Protein AF-A0A920LMT8-F1 (afdb_monomer_lite)

Secondary structure (DSSP, 8-state):
-------PPPPPP----PPPPPEEEEEEE-----S--B-EEEEEEE---TT--EEEEEEEEESSSS--SS--EEEEEEEEEE-----

Sequence (87 aa):
MLENYTVTDQSTTTGNIVPKVLTATASASNKTYNATNSASVTLTLSGLIGSETLGSTNTSTFNNKNVGTGKTVTVNSITLADGNKVA

Foldseek 3Di:
DDPPDDDDDDDDDDDDDDDFDKDKDKDWDDDDQDQAFWTDIDIDIDRDDDPWDKDKDWTKGWPHRDDDPPTDMDTPDMDIDGDDDPD

Radius of gyration: 25.14 Å; chains: 1; bounding box: 47×23×85 Å

pLDDT: mean 89.89, std 12.64, range [46.06, 98.62]

Structure (mmCIF, N/CA/C/O backbone):
data_AF-A0A920LMT8-F1
#
_entry.id   AF-A0A920LMT8-F1
#
loop_
_atom_site.group_PDB
_atom_site.id
_atom_site.type_symbol
_atom_site.label_atom_id
_atom_site.label_alt_id
_atom_site.label_comp_id
_atom_site.label_asym_id
_atom_site.label_entity_id
_atom_site.label_seq_id
_atom_site.pdbx_PDB_ins_code
_atom_site.Cartn_x
_atom_site.Cartn_y
_atom_site.Cartn_z
_atom_site.occupancy
_atom_site.B_iso_or_equiv
_atom_site.auth_seq_id
_atom_site.auth_comp_id
_atom_site.auth_asym_id
_atom_site.auth_atom_id
_atom_site.pdbx_PDB_model_num
ATOM 1 N N . MET A 1 1 ? -30.541 0.693 63.431 1.00 52.34 1 MET A N 1
ATOM 2 C CA . MET A 1 1 ? -30.302 2.022 62.827 1.00 52.34 1 MET A CA 1
ATOM 3 C C . MET A 1 1 ? -28.792 2.220 62.859 1.00 52.34 1 MET A C 1
ATOM 5 O O . MET A 1 1 ? -28.265 2.407 63.940 1.00 52.34 1 MET A O 1
ATOM 9 N N . LEU A 1 2 ? -28.017 2.016 61.802 1.00 48.19 2 LEU A N 1
ATOM 10 C CA . LEU A 1 2 ? -28.231 2.437 60.424 1.00 48.19 2 LEU A CA 1
ATOM 11 C C . LEU A 1 2 ? -27.360 1.540 59.519 1.00 48.19 2 LEU A C 1
ATOM 13 O O . LEU A 1 2 ? -26.133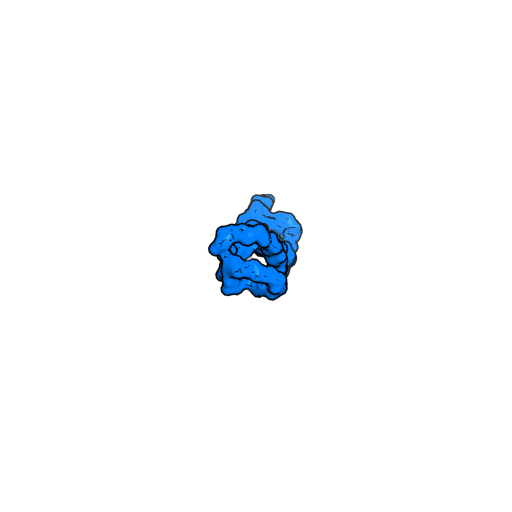 1.619 59.564 1.00 48.19 2 LEU A O 1
ATOM 17 N N . GLU A 1 3 ? -27.997 0.701 58.704 1.00 62.34 3 GLU A N 1
ATOM 18 C CA . GLU A 1 3 ? -27.395 0.189 57.471 1.00 62.34 3 GLU A CA 1
ATOM 19 C C . GLU A 1 3 ? -27.274 1.405 56.543 1.00 62.34 3 GLU A C 1
ATOM 21 O O . GLU A 1 3 ? -28.237 1.791 55.886 1.00 62.34 3 GLU A O 1
ATOM 26 N N . ASN A 1 4 ? -26.146 2.116 56.588 1.00 69.31 4 ASN A N 1
ATOM 27 C CA . ASN A 1 4 ? -26.019 3.370 55.839 1.00 69.31 4 ASN A CA 1
ATOM 28 C C . ASN A 1 4 ? -25.663 3.169 54.372 1.00 69.31 4 ASN A C 1
ATOM 30 O O . ASN A 1 4 ? -25.883 4.083 53.585 1.00 69.31 4 ASN A O 1
ATOM 34 N N . TYR A 1 5 ? -25.134 2.001 54.003 1.00 64.31 5 TYR A N 1
ATOM 35 C CA . TYR A 1 5 ? -24.765 1.697 52.627 1.00 64.31 5 TYR A CA 1
ATOM 36 C C . TYR A 1 5 ? -24.856 0.196 52.380 1.00 64.31 5 TYR A C 1
ATOM 38 O O . TYR A 1 5 ? -24.043 -0.580 52.878 1.00 64.31 5 TYR A O 1
ATOM 46 N N . THR A 1 6 ? -25.836 -0.210 51.583 1.00 71.75 6 THR A N 1
ATOM 47 C CA . THR A 1 6 ? -25.845 -1.511 50.922 1.00 71.75 6 THR A CA 1
ATOM 48 C C . THR A 1 6 ? -25.291 -1.313 49.515 1.00 71.75 6 THR A C 1
ATOM 50 O O . THR A 1 6 ? -25.866 -0.594 48.701 1.00 71.75 6 THR A O 1
ATOM 53 N N . VAL A 1 7 ? -24.134 -1.912 49.228 1.00 72.88 7 VAL A N 1
ATOM 54 C CA . VAL A 1 7 ? -23.639 -2.014 47.851 1.00 72.88 7 VAL A CA 1
ATOM 55 C C . VAL A 1 7 ? -24.412 -3.155 47.205 1.00 72.88 7 VAL A C 1
ATOM 57 O O . VAL A 1 7 ? -24.200 -4.319 47.535 1.00 72.88 7 VAL A O 1
ATOM 60 N N . THR A 1 8 ? -25.370 -2.816 46.349 1.00 78.12 8 THR A N 1
ATOM 61 C CA . THR A 1 8 ? -26.097 -3.798 45.543 1.00 78.12 8 THR A CA 1
ATOM 62 C C . THR A 1 8 ? -25.216 -4.283 44.399 1.00 78.12 8 THR A C 1
ATOM 64 O O . THR A 1 8 ? -24.476 -3.487 43.818 1.00 78.12 8 THR A O 1
ATOM 67 N N . ASP A 1 9 ? -25.316 -5.568 44.054 1.00 75.38 9 ASP A N 1
ATOM 68 C CA . ASP A 1 9 ? -24.661 -6.105 42.861 1.00 75.38 9 ASP A CA 1
ATOM 69 C C . ASP A 1 9 ? -25.099 -5.315 41.624 1.00 75.38 9 ASP A C 1
ATOM 71 O O . ASP A 1 9 ? -26.290 -5.143 41.350 1.00 75.38 9 ASP A O 1
ATOM 75 N N . GLN A 1 10 ? -24.118 -4.812 40.880 1.00 78.56 10 GLN A N 1
ATOM 76 C CA . GLN A 1 10 ? -24.361 -4.064 39.655 1.00 78.56 10 GLN A CA 1
ATOM 77 C C . GLN A 1 10 ? -24.548 -5.050 38.505 1.00 78.56 10 GLN A C 1
ATOM 79 O O . GLN A 1 10 ? -23.727 -5.943 38.301 1.00 78.56 10 GLN A O 1
ATOM 84 N N . SER A 1 11 ? -25.614 -4.868 37.722 1.00 77.94 11 SER A N 1
ATOM 85 C CA . SER A 1 11 ? -25.843 -5.676 36.523 1.00 77.94 11 SER A CA 1
ATOM 86 C C . SER A 1 11 ? -24.647 -5.574 35.575 1.00 77.94 11 SER A C 1
ATOM 88 O O . SER A 1 11 ? -24.265 -4.480 35.148 1.00 77.94 11 SER A O 1
ATOM 90 N N . THR A 1 12 ? -24.053 -6.714 35.228 1.00 77.88 12 THR A N 1
ATOM 91 C CA . THR A 1 12 ? -23.054 -6.778 34.163 1.00 77.88 12 THR A CA 1
ATOM 92 C C . THR A 1 12 ? -23.748 -6.550 32.826 1.00 77.88 12 THR A C 1
ATOM 94 O O . THR A 1 12 ? -24.659 -7.294 32.464 1.00 77.88 12 THR A O 1
ATOM 97 N N . THR A 1 13 ? -23.303 -5.550 32.069 1.00 80.88 13 THR A N 1
ATOM 98 C CA . THR A 1 13 ? -23.749 -5.331 30.690 1.00 80.88 13 THR A CA 1
ATOM 99 C C . THR A 1 13 ? -22.693 -5.824 29.708 1.00 80.88 13 THR A C 1
ATOM 101 O O . THR A 1 13 ? -21.493 -5.715 29.960 1.00 80.88 13 THR A O 1
ATOM 104 N N . THR A 1 14 ? -23.129 -6.367 28.576 1.00 82.44 14 THR A N 1
ATOM 105 C CA . THR A 1 14 ? -22.246 -6.753 27.474 1.00 82.44 14 THR A CA 1
ATOM 106 C C . THR A 1 14 ? -22.237 -5.646 26.427 1.00 82.44 14 THR A C 1
ATOM 108 O O . THR A 1 14 ? -23.257 -5.380 25.792 1.00 82.44 14 THR A O 1
ATOM 111 N N . GLY A 1 15 ? -21.086 -5.007 26.227 1.00 83.75 15 GLY A N 1
ATOM 112 C CA . GLY A 1 15 ? -20.858 -4.109 25.097 1.00 83.75 15 GLY A CA 1
ATOM 113 C C . GLY A 1 15 ? -20.400 -4.900 23.875 1.00 83.75 15 GLY A C 1
ATOM 114 O O . GLY A 1 15 ? -19.477 -5.704 23.976 1.00 83.75 15 GLY A O 1
ATOM 115 N N . ASN A 1 16 ? -21.025 -4.669 22.721 1.00 88.19 16 ASN A N 1
ATOM 116 C CA . ASN A 1 16 ? -20.624 -5.306 21.470 1.00 88.19 16 ASN A CA 1
ATOM 117 C C . ASN A 1 16 ? -19.844 -4.305 20.608 1.00 88.19 16 ASN A C 1
ATOM 119 O O . ASN A 1 16 ? -20.400 -3.293 20.185 1.00 88.19 16 ASN A O 1
ATOM 123 N N . ILE A 1 17 ? -18.566 -4.581 20.338 1.00 88.25 17 ILE A N 1
ATOM 124 C CA . ILE A 1 17 ? -17.746 -3.768 19.430 1.00 88.25 17 ILE A CA 1
ATOM 125 C C . ILE A 1 17 ? -17.764 -4.444 18.065 1.00 88.25 17 ILE A C 1
ATOM 127 O O . ILE A 1 17 ? -17.225 -5.536 17.896 1.00 88.25 17 ILE A O 1
ATOM 131 N N . VAL A 1 18 ? -18.403 -3.799 17.091 1.00 89.00 18 VAL A N 1
ATOM 132 C CA . VAL A 1 18 ? -18.441 -4.297 15.715 1.00 89.00 18 VAL A CA 1
ATOM 133 C C . VAL A 1 18 ? -17.224 -3.754 14.962 1.00 89.00 18 VAL A C 1
ATOM 135 O O . VAL A 1 18 ? -17.079 -2.532 14.873 1.00 89.00 18 VAL A O 1
ATOM 138 N N . PRO A 1 19 ? -16.357 -4.617 14.400 1.00 91.88 19 PRO A N 1
ATOM 139 C CA . PRO A 1 19 ? -15.238 -4.168 13.585 1.00 91.88 19 PRO A CA 1
ATOM 140 C C . PRO A 1 19 ? -15.717 -3.368 12.375 1.00 91.88 19 PRO A C 1
ATOM 142 O O . PRO A 1 19 ? -16.656 -3.761 11.677 1.00 91.88 19 PRO A O 1
ATOM 145 N N . LYS A 1 20 ? -15.039 -2.258 12.091 1.00 93.25 20 LYS A N 1
ATOM 146 C CA . LYS A 1 20 ? -15.270 -1.499 10.868 1.00 93.25 20 LYS A CA 1
ATOM 147 C C . LYS A 1 20 ? -14.456 -2.101 9.724 1.00 93.25 20 LYS A C 1
ATOM 149 O O . LYS A 1 20 ? -13.262 -2.341 9.864 1.00 93.25 20 LYS A O 1
ATOM 154 N N . VAL A 1 21 ? -15.106 -2.332 8.582 1.00 95.81 21 VAL A N 1
ATOM 155 C CA . VAL A 1 21 ? -14.426 -2.804 7.369 1.00 95.81 21 VAL A CA 1
ATOM 156 C C . VAL A 1 21 ? -13.557 -1.686 6.800 1.00 95.81 21 VAL A C 1
ATOM 158 O O . VAL A 1 21 ? -14.067 -0.613 6.475 1.00 95.81 21 VAL A O 1
ATOM 161 N N . LEU A 1 22 ? -12.265 -1.974 6.646 1.00 95.81 22 LEU A N 1
ATOM 162 C CA . LEU A 1 22 ? -11.304 -1.148 5.925 1.00 95.81 22 LEU A CA 1
ATOM 163 C C . LEU A 1 22 ? -11.058 -1.759 4.540 1.00 95.81 22 LEU A C 1
ATOM 165 O O . LEU A 1 22 ? -10.664 -2.920 4.431 1.00 95.81 22 LEU A O 1
ATOM 169 N N . THR A 1 23 ? -11.258 -0.971 3.488 1.00 96.94 23 THR A N 1
ATOM 170 C CA . THR A 1 23 ? -11.039 -1.388 2.099 1.00 96.94 23 THR A CA 1
ATOM 171 C C . THR A 1 23 ? -9.777 -0.736 1.556 1.00 96.94 23 THR A C 1
ATOM 173 O O . THR A 1 23 ? -9.648 0.489 1.599 1.00 96.94 23 THR A O 1
ATOM 176 N N . ALA A 1 24 ? -8.881 -1.550 0.994 1.00 96.69 24 ALA A N 1
ATOM 177 C CA . ALA A 1 24 ? -7.682 -1.100 0.299 1.00 96.69 24 ALA A CA 1
ATOM 178 C C . ALA A 1 24 ? -7.817 -1.311 -1.214 1.00 96.69 24 ALA A C 1
ATOM 180 O O . ALA A 1 24 ? -8.144 -2.409 -1.666 1.00 96.69 24 ALA A O 1
ATOM 181 N N . THR A 1 25 ? -7.523 -0.278 -1.998 1.00 97.31 25 THR A N 1
ATOM 182 C CA . THR A 1 25 ? -7.411 -0.364 -3.458 1.00 97.31 25 THR A CA 1
ATOM 183 C C . THR A 1 25 ? -5.996 -0.008 -3.893 1.00 97.31 25 THR A C 1
ATOM 185 O O . THR A 1 25 ? -5.359 0.876 -3.322 1.00 97.31 25 THR A O 1
ATOM 188 N N . ALA A 1 26 ? -5.484 -0.727 -4.891 1.00 97.38 26 ALA A N 1
ATOM 189 C CA . ALA A 1 26 ? -4.130 -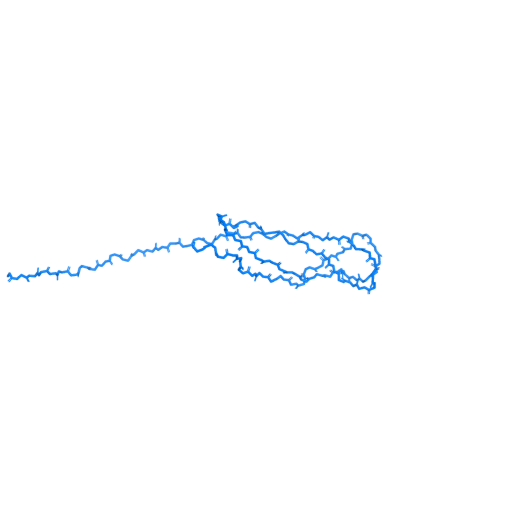0.566 -5.403 1.00 97.38 26 ALA A CA 1
ATOM 190 C C . ALA A 1 26 ? -4.173 -0.171 -6.881 1.00 97.38 26 ALA A C 1
ATOM 192 O O . ALA A 1 26 ? -4.852 -0.820 -7.677 1.00 97.38 26 ALA A O 1
ATOM 193 N N . SER A 1 27 ? -3.419 0.862 -7.248 1.00 97.88 27 SER A N 1
ATOM 194 C CA . SER A 1 27 ? -3.247 1.289 -8.638 1.00 97.88 27 SER A CA 1
ATOM 195 C C . SER A 1 27 ? -1.767 1.361 -8.980 1.00 97.88 27 SER A C 1
ATOM 197 O O . SER A 1 27 ? -1.011 2.078 -8.326 1.00 97.88 27 SER A O 1
ATOM 199 N N . ALA A 1 28 ? -1.350 0.616 -10.001 1.00 97.94 28 ALA A N 1
ATOM 200 C CA . ALA A 1 28 ? 0.028 0.603 -10.471 1.00 97.94 28 ALA A CA 1
ATOM 201 C C . ALA A 1 28 ? 0.261 1.654 -11.561 1.00 97.94 28 ALA A C 1
ATOM 203 O O . ALA A 1 28 ? -0.580 1.854 -12.437 1.00 97.94 28 ALA A O 1
ATOM 204 N N . SER A 1 29 ? 1.438 2.274 -11.534 1.00 97.38 29 SER A N 1
ATOM 205 C CA . SER A 1 29 ? 1.855 3.270 -12.522 1.00 97.38 29 SER A CA 1
ATOM 206 C C . SER A 1 29 ? 2.871 2.701 -13.509 1.00 97.38 29 SER A C 1
ATOM 208 O O . SER A 1 29 ? 3.727 1.886 -13.156 1.00 97.38 29 SER A O 1
ATOM 210 N N . ASN A 1 30 ? 2.823 3.191 -14.749 1.00 97.19 30 ASN A N 1
ATOM 211 C CA . ASN A 1 30 ? 3.889 2.965 -15.722 1.00 97.19 30 ASN A CA 1
ATOM 212 C C . ASN A 1 30 ? 5.192 3.643 -15.265 1.00 97.19 30 ASN A C 1
ATOM 214 O O . ASN A 1 30 ? 5.177 4.611 -14.504 1.00 97.19 30 ASN A O 1
ATOM 218 N N . LYS A 1 31 ? 6.328 3.157 -15.771 1.00 95.69 31 LYS A N 1
ATOM 219 C CA . LYS A 1 31 ? 7.648 3.753 -15.531 1.00 95.69 31 LYS A CA 1
ATOM 220 C C . LYS A 1 31 ? 8.484 3.783 -16.801 1.00 95.69 31 LYS A C 1
ATOM 222 O O . LYS A 1 31 ? 8.335 2.927 -17.673 1.00 95.69 31 LYS A O 1
ATOM 227 N N . THR A 1 32 ? 9.441 4.702 -16.844 1.00 97.25 32 THR A N 1
ATOM 228 C CA . THR A 1 32 ? 10.558 4.624 -17.787 1.00 97.25 32 THR A CA 1
ATOM 229 C C . THR A 1 32 ? 11.473 3.463 -17.400 1.00 97.25 32 THR A C 1
ATOM 231 O O . THR A 1 32 ? 11.713 3.198 -16.216 1.00 97.25 32 THR A O 1
ATOM 234 N N . TYR A 1 33 ? 11.978 2.746 -18.401 1.00 96.75 33 TYR A N 1
ATOM 235 C CA . TYR A 1 33 ? 12.886 1.629 -18.181 1.00 96.75 33 TYR A CA 1
ATOM 236 C C . TYR A 1 33 ? 14.193 2.095 -17.529 1.00 96.75 33 TYR A C 1
ATOM 238 O O . TYR A 1 33 ? 14.840 3.023 -18.004 1.00 96.75 33 TYR A O 1
ATOM 246 N N . ASN A 1 34 ? 14.586 1.422 -16.449 1.00 96.56 34 ASN A N 1
ATOM 247 C CA . ASN A 1 34 ? 15.812 1.708 -15.701 1.00 96.56 34 ASN A CA 1
ATOM 248 C C . ASN A 1 34 ? 16.540 0.424 -15.258 1.00 96.56 34 ASN A C 1
ATOM 250 O O . ASN A 1 34 ? 17.203 0.408 -14.228 1.00 96.56 34 ASN A O 1
ATOM 254 N N . ALA A 1 35 ? 16.351 -0.678 -15.993 1.00 97.06 35 ALA A N 1
ATOM 255 C CA . ALA A 1 35 ? 16.913 -2.004 -15.703 1.00 97.06 35 ALA A CA 1
ATOM 256 C C . ALA A 1 35 ? 16.502 -2.659 -14.363 1.00 97.06 35 ALA A C 1
ATOM 258 O O . ALA A 1 35 ? 16.974 -3.756 -14.061 1.00 97.06 35 ALA A O 1
ATOM 259 N N . THR A 1 36 ? 15.574 -2.066 -13.602 1.00 97.38 36 THR A N 1
ATOM 260 C CA . THR A 1 36 ? 15.000 -2.660 -12.380 1.00 97.38 36 THR A CA 1
ATOM 261 C C . THR A 1 36 ? 13.537 -3.051 -12.580 1.00 97.38 36 THR A C 1
ATOM 263 O O . THR A 1 36 ? 12.800 -2.400 -13.328 1.00 97.38 36 THR A O 1
ATOM 266 N N . ASN A 1 37 ? 13.080 -4.072 -11.855 1.00 98.00 37 ASN A N 1
ATOM 267 C CA . ASN A 1 37 ? 11.674 -4.478 -11.823 1.00 98.00 37 ASN A CA 1
ATOM 268 C C . ASN A 1 37 ? 10.856 -3.772 -10.725 1.00 98.00 37 ASN A C 1
ATOM 270 O O . ASN A 1 37 ? 9.704 -4.133 -10.530 1.00 98.00 37 ASN A O 1
ATOM 274 N N . SER A 1 38 ? 11.399 -2.775 -10.018 1.00 97.94 38 SER A N 1
ATOM 275 C CA . SER A 1 38 ? 10.625 -2.007 -9.031 1.00 97.94 38 SER A CA 1
ATOM 276 C C . SER A 1 38 ? 9.441 -1.296 -9.697 1.00 97.94 38 SER A C 1
ATOM 278 O O . SER A 1 38 ? 9.609 -0.679 -10.760 1.00 97.94 38 SER A O 1
ATOM 280 N N . ALA A 1 39 ? 8.270 -1.400 -9.067 1.00 98.25 39 ALA A N 1
ATOM 281 C CA . ALA A 1 39 ? 7.027 -0.763 -9.476 1.00 98.25 39 ALA A CA 1
ATOM 282 C C . ALA A 1 39 ? 6.584 0.286 -8.452 1.00 98.25 39 ALA A C 1
ATOM 284 O O . ALA A 1 39 ? 6.868 0.174 -7.261 1.00 98.25 39 ALA A O 1
ATOM 285 N N . SER A 1 40 ? 5.855 1.289 -8.934 1.00 98.00 40 SER A N 1
ATOM 286 C CA . SER A 1 40 ? 5.175 2.261 -8.084 1.00 98.00 40 SER A CA 1
ATOM 287 C C . SER A 1 40 ? 3.692 1.913 -8.044 1.00 98.00 40 SER A C 1
ATOM 289 O O . SER A 1 40 ? 3.051 1.811 -9.093 1.00 98.00 40 SER A O 1
ATOM 291 N N . VAL A 1 41 ? 3.174 1.695 -6.836 1.00 98.38 41 VAL A N 1
ATOM 292 C CA . VAL A 1 41 ? 1.759 1.436 -6.575 1.00 98.38 41 VAL A CA 1
ATOM 293 C C . VAL A 1 41 ? 1.255 2.457 -5.571 1.00 98.38 41 VAL A C 1
ATOM 295 O O . VAL A 1 41 ? 1.840 2.635 -4.501 1.00 98.38 41 VAL A O 1
ATOM 298 N N . THR A 1 42 ? 0.142 3.095 -5.904 1.00 97.62 42 THR A N 1
ATOM 299 C CA . THR A 1 42 ? -0.621 3.921 -4.973 1.00 97.62 42 THR A CA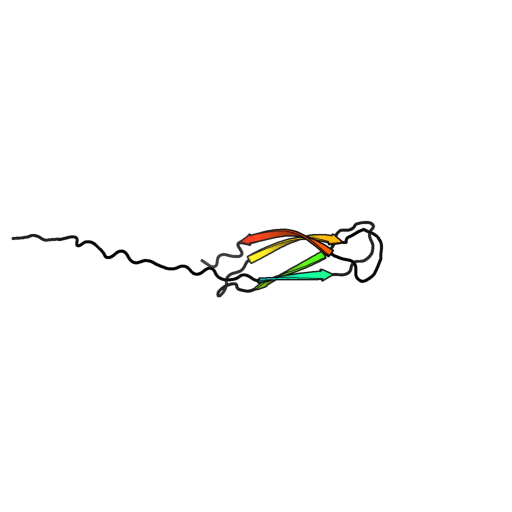 1
ATOM 300 C C . THR A 1 42 ? -1.652 3.043 -4.280 1.00 97.62 42 THR A C 1
ATOM 302 O O . THR A 1 42 ? -2.473 2.410 -4.944 1.00 97.62 42 THR A O 1
ATOM 305 N N . LEU A 1 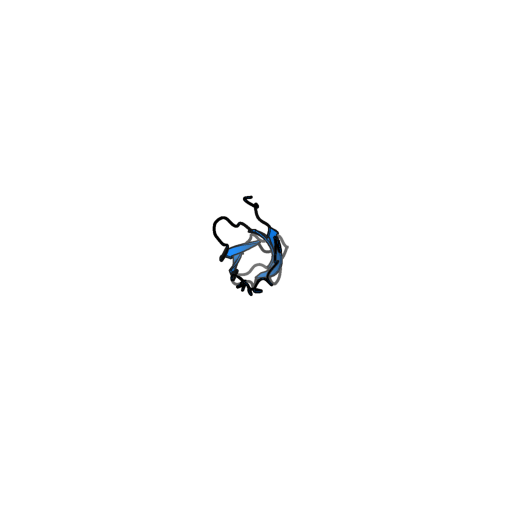43 ? -1.610 3.019 -2.948 1.00 97.38 43 LEU A N 1
ATOM 306 C CA . LEU A 1 43 ? -2.666 2.444 -2.123 1.00 97.38 43 LEU A CA 1
ATOM 307 C C . LEU A 1 43 ? -3.637 3.541 -1.701 1.00 97.38 43 LEU A C 1
ATOM 309 O O . LEU A 1 43 ? -3.217 4.612 -1.272 1.00 97.38 43 LEU A O 1
ATOM 313 N N . THR A 1 44 ? -4.930 3.265 -1.808 1.00 96.00 44 THR A N 1
ATOM 314 C CA . THR A 1 44 ? -5.991 4.110 -1.255 1.00 96.00 44 THR A CA 1
ATOM 315 C C . THR A 1 44 ? -6.776 3.299 -0.241 1.00 96.00 44 THR A C 1
ATOM 317 O O . THR A 1 44 ? -7.188 2.174 -0.520 1.00 96.00 44 THR A O 1
ATOM 320 N N . LEU A 1 45 ? -6.957 3.865 0.950 1.00 96.19 45 LEU A N 1
ATOM 321 C CA . LEU A 1 45 ? -7.670 3.236 2.054 1.00 96.19 45 LEU A CA 1
ATOM 322 C C . LEU A 1 45 ? -8.983 3.976 2.295 1.00 96.19 45 LEU A C 1
ATOM 324 O O . LEU A 1 45 ? -9.031 5.203 2.252 1.00 96.19 45 LEU A O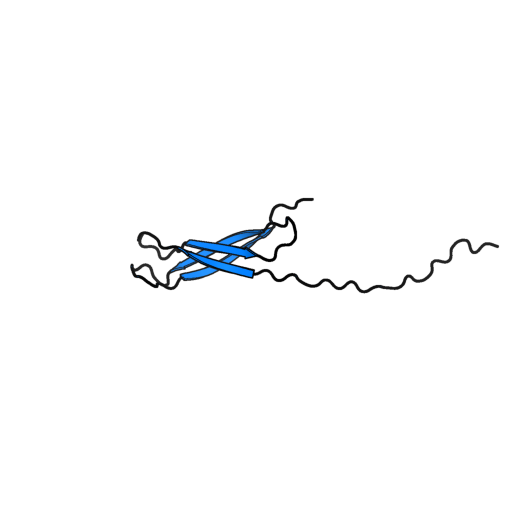 1
ATOM 328 N N . SER A 1 46 ? -10.051 3.226 2.542 1.00 95.56 46 SER A N 1
ATOM 329 C CA . SER A 1 46 ? -11.386 3.767 2.807 1.00 95.56 46 SER A CA 1
ATOM 330 C C . SER A 1 46 ? -12.097 2.939 3.872 1.00 95.56 46 SER A C 1
ATOM 332 O O . SER A 1 46 ? -11.789 1.763 4.049 1.00 95.56 46 SER A O 1
ATOM 334 N N . GLY A 1 47 ? -13.044 3.549 4.586 1.00 94.69 47 GLY A N 1
ATOM 335 C CA . GLY A 1 47 ? -13.735 2.915 5.717 1.00 94.69 47 GLY A CA 1
ATOM 336 C C . GLY A 1 47 ? -13.311 3.429 7.095 1.00 94.69 47 GLY A C 1
ATOM 337 O O . GLY A 1 47 ? -13.836 2.935 8.087 1.00 94.69 47 GLY A O 1
ATOM 338 N N . LEU A 1 48 ? -12.425 4.431 7.152 1.00 93.50 48 LEU A N 1
ATOM 339 C CA . LEU A 1 48 ? -12.079 5.173 8.371 1.00 93.50 48 LEU A CA 1
ATOM 340 C C . LEU A 1 48 ? -13.292 5.940 8.925 1.00 93.50 48 LEU A C 1
ATOM 342 O O . LEU A 1 48 ? -14.215 6.283 8.174 1.00 93.50 48 LEU A O 1
ATOM 346 N N . ILE A 1 49 ? -13.298 6.202 10.232 1.00 91.31 49 ILE A N 1
ATOM 347 C CA . ILE A 1 49 ? -14.397 6.877 10.928 1.00 91.31 49 ILE A CA 1
ATOM 348 C C . ILE A 1 49 ? -14.025 8.323 11.263 1.00 91.31 49 ILE A C 1
ATOM 350 O O . ILE A 1 49 ? -12.985 8.604 11.849 1.00 91.31 49 ILE A O 1
ATOM 354 N N . GLY A 1 50 ? -14.914 9.262 10.930 1.00 91.12 50 GLY A N 1
ATOM 355 C CA . GLY A 1 50 ? -14.734 10.675 11.264 1.00 91.12 50 GLY A CA 1
ATOM 356 C C . GLY A 1 50 ? -13.431 11.241 10.696 1.00 91.12 50 GLY A C 1
ATOM 357 O O . GLY A 1 50 ? -13.225 11.223 9.485 1.00 91.12 50 GLY A O 1
ATOM 358 N N . SER A 1 51 ? -12.574 11.740 11.584 1.00 90.19 51 SER A N 1
ATOM 359 C CA . SER A 1 51 ? -11.284 12.357 11.247 1.00 90.19 51 SER A CA 1
ATOM 360 C C . SER A 1 51 ? -10.093 11.410 11.430 1.00 90.19 51 SER A C 1
ATOM 362 O O . SER A 1 51 ? -8.951 11.866 11.491 1.00 90.19 51 SER A O 1
ATOM 364 N N . GLU A 1 52 ? -10.340 10.103 11.559 1.00 91.00 52 GLU A N 1
ATOM 365 C CA . GLU A 1 52 ? -9.277 9.103 11.586 1.00 91.00 52 GLU A CA 1
ATOM 366 C C . GLU A 1 52 ? -8.418 9.197 10.324 1.00 91.00 52 GLU A C 1
ATOM 368 O O . GLU A 1 52 ? -8.905 9.363 9.203 1.00 91.00 52 GLU A O 1
ATOM 373 N N . THR A 1 53 ? -7.112 9.052 10.511 1.00 91.94 53 THR A N 1
ATOM 374 C CA . THR A 1 53 ? -6.147 8.986 9.417 1.00 91.94 53 THR A CA 1
ATOM 375 C C . THR A 1 53 ? -5.286 7.743 9.589 1.00 91.94 53 THR A C 1
ATOM 377 O O . THR A 1 53 ? -5.103 7.253 10.704 1.00 91.94 53 THR A O 1
ATOM 380 N N . LEU A 1 54 ? -4.761 7.221 8.480 1.00 94.12 54 LEU A N 1
ATOM 381 C CA . LEU A 1 54 ? -3.848 6.084 8.485 1.00 94.12 54 LEU A CA 1
ATOM 382 C C . LEU A 1 54 ? -2.753 6.303 7.442 1.00 94.12 54 LEU A C 1
ATOM 384 O O . LEU A 1 54 ? -3.037 6.599 6.279 1.00 94.12 54 LEU A O 1
ATOM 388 N N . GLY A 1 55 ? -1.501 6.162 7.863 1.00 94.06 55 GLY A N 1
ATOM 389 C CA . GLY A 1 55 ? -0.359 6.116 6.964 1.00 94.06 55 GLY A CA 1
ATOM 390 C C . GLY A 1 55 ? -0.266 4.751 6.288 1.00 94.06 55 GLY A C 1
ATOM 391 O O . GLY A 1 55 ? -0.568 3.720 6.891 1.00 94.06 55 GLY A O 1
ATOM 392 N N . SER A 1 56 ? 0.180 4.723 5.032 1.00 95.19 56 SER A N 1
ATOM 393 C CA . SER A 1 56 ? 0.462 3.465 4.344 1.00 95.19 56 SER A CA 1
ATOM 394 C C . SER A 1 56 ? 1.708 3.559 3.480 1.00 95.19 56 SER A C 1
ATOM 396 O O . SER A 1 56 ? 1.976 4.572 2.833 1.00 95.19 56 SER A O 1
ATOM 398 N N . THR A 1 57 ? 2.476 2.477 3.475 1.00 96.44 57 THR A N 1
ATOM 399 C CA . THR A 1 57 ? 3.606 2.276 2.567 1.00 96.44 57 THR A CA 1
ATOM 400 C C . THR A 1 57 ? 3.504 0.889 1.952 1.00 96.44 57 THR A C 1
ATOM 402 O O . THR A 1 57 ? 2.889 -0.015 2.521 1.00 96.44 57 THR A O 1
ATOM 405 N N . ASN A 1 58 ? 4.078 0.718 0.764 1.00 98.00 58 ASN A N 1
ATOM 406 C CA . ASN A 1 58 ? 4.138 -0.577 0.105 1.00 98.00 58 ASN A CA 1
ATOM 407 C C . ASN A 1 58 ? 5.455 -0.759 -0.638 1.00 98.00 58 ASN A C 1
ATOM 409 O O . ASN A 1 58 ? 6.107 0.211 -1.028 1.00 98.00 58 ASN A O 1
ATOM 413 N N . THR A 1 59 ? 5.806 -2.020 -0.863 1.00 98.31 59 THR A N 1
ATOM 414 C CA . THR A 1 59 ? 6.822 -2.395 -1.846 1.00 98.31 59 THR A CA 1
ATOM 415 C C . THR A 1 59 ? 6.148 -3.174 -2.962 1.00 98.31 59 THR A C 1
ATOM 417 O O . THR A 1 59 ? 5.268 -3.995 -2.701 1.00 98.31 59 THR A O 1
ATOM 420 N N . SER A 1 60 ? 6.526 -2.889 -4.207 1.00 98.44 60 SER A N 1
ATOM 421 C CA . SER A 1 60 ? 5.876 -3.468 -5.380 1.00 98.44 60 SER A CA 1
ATOM 422 C C . SER A 1 60 ? 6.869 -3.741 -6.505 1.00 98.44 60 SER A C 1
ATOM 424 O O . SER A 1 60 ? 7.859 -3.020 -6.683 1.00 98.44 60 SER A O 1
ATOM 426 N N . THR A 1 61 ? 6.587 -4.769 -7.303 1.00 98.56 61 THR A N 1
ATOM 427 C CA . THR A 1 61 ? 7.444 -5.206 -8.413 1.00 98.56 61 THR A CA 1
ATOM 428 C C . THR A 1 61 ? 6.641 -5.562 -9.659 1.00 98.56 61 THR A C 1
ATOM 430 O O . THR A 1 61 ? 5.560 -6.137 -9.584 1.00 98.56 61 THR A O 1
ATOM 433 N N . PHE A 1 62 ? 7.188 -5.248 -10.831 1.00 98.62 62 PHE A N 1
ATOM 434 C CA . PHE A 1 62 ? 6.777 -5.851 -12.093 1.00 98.62 62 PHE A CA 1
ATOM 435 C C .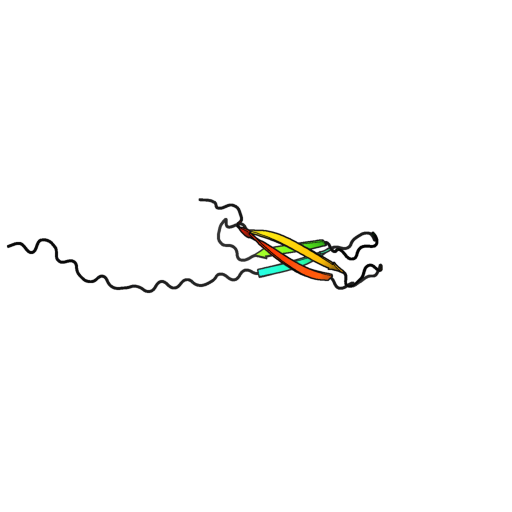 PHE A 1 62 ? 7.266 -7.301 -12.161 1.00 98.62 62 PHE A C 1
ATOM 437 O O . PHE A 1 62 ? 8.330 -7.635 -11.631 1.00 98.62 62 PHE A O 1
ATOM 444 N N . ASN A 1 63 ? 6.551 -8.138 -12.913 1.00 97.94 63 ASN A N 1
ATOM 445 C CA . ASN A 1 63 ? 6.902 -9.547 -13.122 1.00 97.94 63 ASN A CA 1
ATOM 446 C C . ASN A 1 63 ? 8.344 -9.785 -13.623 1.00 97.94 63 ASN A C 1
ATOM 448 O O . ASN A 1 63 ? 8.940 -10.815 -13.326 1.00 97.94 63 ASN A O 1
ATOM 452 N N . ASN A 1 64 ? 8.910 -8.851 -14.392 1.00 97.50 64 ASN A N 1
ATOM 453 C CA . ASN A 1 64 ? 10.321 -8.820 -14.786 1.00 97.50 64 ASN A CA 1
ATOM 454 C C . ASN A 1 64 ? 10.724 -7.401 -15.227 1.00 97.50 64 ASN A C 1
ATOM 456 O O . ASN A 1 64 ? 9.865 -6.535 -15.410 1.00 97.50 64 ASN A O 1
ATOM 460 N N . LYS A 1 65 ? 12.027 -7.173 -15.447 1.00 96.81 65 LYS A N 1
ATOM 461 C CA . LYS A 1 65 ? 12.567 -5.860 -15.842 1.00 96.81 65 LYS A CA 1
ATOM 462 C C . LYS A 1 65 ? 12.241 -5.444 -17.283 1.00 96.81 65 LYS A C 1
ATOM 464 O O . LYS A 1 65 ? 12.299 -4.261 -17.583 1.00 96.81 65 LYS A O 1
ATOM 469 N N . ASN A 1 66 ? 11.924 -6.381 -18.174 1.00 97.19 66 ASN A N 1
ATOM 470 C CA . ASN A 1 66 ? 11.847 -6.120 -19.612 1.00 97.19 66 ASN A CA 1
ATOM 471 C C . ASN A 1 66 ? 10.649 -5.219 -19.959 1.00 97.19 66 ASN A C 1
ATOM 473 O O . ASN A 1 66 ? 9.569 -5.355 -19.373 1.00 97.19 66 ASN A O 1
ATOM 477 N N . VAL A 1 67 ? 10.837 -4.323 -20.933 1.00 96.69 67 VAL A N 1
ATOM 478 C CA . VAL A 1 67 ? 9.801 -3.395 -21.418 1.00 96.69 67 VAL A CA 1
ATOM 479 C C . VAL A 1 67 ? 8.643 -4.166 -22.054 1.00 96.69 67 VAL A C 1
ATOM 481 O O . VAL A 1 67 ? 8.856 -5.153 -22.753 1.00 96.69 67 VAL A O 1
ATOM 484 N N . GLY A 1 68 ? 7.415 -3.713 -21.807 1.00 96.31 68 GLY A N 1
ATOM 485 C CA . GLY A 1 68 ? 6.199 -4.281 -22.383 1.00 96.31 68 GLY A CA 1
ATOM 486 C C . GLY A 1 68 ? 4.948 -3.599 -21.834 1.00 96.31 68 GLY A C 1
ATOM 487 O O . GLY A 1 68 ? 5.019 -2.876 -20.840 1.00 96.31 68 GLY A O 1
ATOM 488 N N . THR A 1 69 ? 3.809 -3.834 -22.479 1.00 96.56 69 THR A N 1
ATOM 489 C CA . THR A 1 69 ? 2.483 -3.382 -22.033 1.00 96.56 69 THR A CA 1
ATOM 490 C C . THR A 1 69 ? 1.762 -4.496 -21.273 1.00 96.56 69 THR A C 1
ATOM 492 O O . THR A 1 69 ? 2.133 -5.664 -21.374 1.00 96.56 69 THR A O 1
ATOM 495 N N . GLY A 1 70 ? 0.760 -4.142 -20.459 1.00 95.69 70 GLY A N 1
ATOM 496 C CA . GLY A 1 70 ? -0.032 -5.129 -19.710 1.00 95.69 70 GLY A CA 1
ATOM 497 C C . GLY A 1 70 ? 0.780 -5.953 -18.703 1.00 95.69 70 GLY A C 1
ATOM 498 O O . GLY A 1 70 ? 0.417 -7.084 -18.392 1.00 95.69 70 GLY A O 1
ATOM 499 N N . LYS A 1 71 ? 1.907 -5.419 -18.215 1.00 97.25 71 LYS A N 1
ATOM 500 C CA . LYS A 1 71 ? 2.764 -6.128 -17.261 1.00 97.25 71 LYS A CA 1
ATOM 501 C C . LYS A 1 71 ? 2.058 -6.286 -15.918 1.00 97.25 71 LYS A C 1
ATOM 503 O O . LYS A 1 71 ? 1.563 -5.313 -15.357 1.00 97.25 71 LYS A O 1
ATOM 508 N N . THR A 1 72 ? 2.102 -7.494 -15.366 1.00 97.88 72 THR A N 1
ATOM 509 C CA . THR A 1 72 ? 1.643 -7.764 -14.000 1.00 97.88 72 THR A CA 1
ATOM 510 C C . THR A 1 72 ? 2.519 -7.035 -12.985 1.00 97.88 72 THR A C 1
ATOM 512 O O . THR A 1 72 ? 3.751 -7.112 -13.059 1.00 97.88 72 THR A O 1
ATOM 515 N N . VAL A 1 73 ? 1.871 -6.371 -12.026 1.00 98.38 73 VAL A N 1
ATOM 516 C CA . VAL A 1 73 ? 2.498 -5.780 -10.842 1.00 98.38 73 VAL A CA 1
ATOM 517 C C . VAL A 1 73 ? 2.023 -6.530 -9.606 1.00 98.38 73 VAL A C 1
ATOM 519 O O . VAL A 1 73 ? 0.824 -6.721 -9.416 1.00 98.38 73 VAL A O 1
ATOM 522 N N . THR A 1 74 ? 2.971 -6.933 -8.771 1.00 98.31 74 THR A N 1
ATOM 523 C CA . THR A 1 74 ? 2.724 -7.577 -7.484 1.00 98.31 74 THR A CA 1
ATOM 524 C C . THR A 1 74 ? 3.025 -6.582 -6.375 1.00 98.31 74 THR A C 1
ATOM 526 O O . THR A 1 74 ? 4.126 -6.035 -6.326 1.00 98.31 74 THR A O 1
ATOM 529 N N . VAL A 1 75 ? 2.067 -6.377 -5.471 1.00 98.25 75 VAL A N 1
ATOM 530 C CA . VAL A 1 75 ? 2.312 -5.698 -4.193 1.00 98.25 75 VAL A CA 1
ATOM 531 C C . VAL A 1 75 ? 2.920 -6.726 -3.246 1.00 98.25 75 VAL A C 1
ATOM 533 O O . VAL A 1 75 ? 2.272 -7.704 -2.883 1.00 98.25 75 VAL A O 1
ATOM 536 N N . ASN A 1 76 ? 4.192 -6.545 -2.906 1.00 98.06 76 ASN A N 1
ATOM 537 C CA . ASN A 1 76 ? 4.972 -7.496 -2.116 1.00 98.06 76 ASN A CA 1
ATOM 538 C C . ASN A 1 76 ? 4.729 -7.328 -0.613 1.00 98.06 76 ASN A C 1
ATOM 540 O O . ASN A 1 76 ? 4.727 -8.311 0.124 1.00 98.06 76 ASN A O 1
ATOM 544 N N . SER A 1 77 ? 4.527 -6.091 -0.161 1.00 97.62 77 SER A N 1
ATOM 545 C CA . SER A 1 77 ? 4.207 -5.788 1.232 1.00 97.62 77 SER A CA 1
ATOM 546 C C . SER A 1 77 ? 3.358 -4.533 1.344 1.00 97.62 77 SER A C 1
ATOM 548 O O . SER A 1 77 ? 3.432 -3.643 0.496 1.00 97.62 77 SER A O 1
ATOM 550 N N . ILE A 1 78 ? 2.581 -4.463 2.423 1.00 97.44 78 ILE A N 1
ATOM 551 C CA . ILE A 1 78 ? 1.859 -3.270 2.855 1.00 97.44 78 ILE A CA 1
ATOM 552 C C . ILE A 1 78 ? 2.152 -3.091 4.339 1.00 97.44 78 ILE A C 1
ATOM 554 O O . ILE A 1 78 ? 1.945 -4.019 5.120 1.00 97.44 78 ILE A O 1
ATOM 558 N N . THR A 1 79 ? 2.604 -1.902 4.717 1.00 97.00 79 THR A N 1
ATOM 559 C CA . THR A 1 79 ? 2.754 -1.511 6.118 1.00 97.00 79 THR A CA 1
ATOM 560 C C . THR A 1 79 ? 1.800 -0.366 6.395 1.00 97.00 79 THR A C 1
ATOM 562 O O . THR A 1 79 ? 1.828 0.653 5.699 1.00 97.00 79 THR A O 1
ATOM 565 N N . LEU A 1 80 ? 0.963 -0.543 7.413 1.00 95.88 80 LEU A N 1
ATOM 566 C CA . LEU A 1 80 ? 0.084 0.492 7.937 1.00 95.88 80 LEU A CA 1
ATOM 567 C C . LEU A 1 80 ? 0.753 1.130 9.151 1.00 95.88 80 LEU A C 1
ATOM 569 O O . LEU A 1 80 ? 1.393 0.442 9.946 1.00 95.88 80 LEU A O 1
ATOM 573 N N . ALA A 1 81 ? 0.611 2.440 9.269 1.00 94.12 81 ALA A N 1
ATOM 574 C CA . ALA A 1 81 ? 1.045 3.196 10.429 1.00 94.12 81 ALA A CA 1
ATOM 575 C C . ALA A 1 81 ? -0.130 4.027 10.921 1.00 94.12 81 ALA A C 1
ATOM 577 O O . ALA A 1 81 ? -0.848 4.603 10.100 1.00 94.12 81 ALA A O 1
ATOM 578 N N . ASP A 1 82 ? -0.304 4.102 12.237 1.00 90.56 82 ASP A N 1
ATOM 579 C CA . ASP A 1 82 ? -1.303 4.972 12.848 1.00 90.56 82 ASP A CA 1
ATOM 580 C C . ASP A 1 82 ? -1.158 6.389 12.287 1.00 90.56 82 ASP A C 1
ATOM 582 O O . ASP A 1 82 ? -0.049 6.923 12.177 1.00 90.56 82 ASP A O 1
ATOM 586 N N . GLY A 1 83 ? -2.275 6.986 11.876 1.00 84.62 83 GLY A N 1
ATOM 587 C CA . GLY A 1 83 ? -2.271 8.386 11.484 1.00 84.62 83 GLY A CA 1
ATOM 588 C C . GLY A 1 83 ? -2.208 9.309 12.694 1.00 84.62 83 GLY A C 1
ATOM 589 O O . GLY A 1 83 ? -1.999 8.893 13.837 1.00 84.62 83 GLY A O 1
ATOM 590 N N . ASN A 1 84 ? -2.409 10.600 12.447 1.00 76.25 84 ASN A N 1
ATOM 591 C CA . ASN A 1 84 ? -2.467 11.573 13.523 1.00 76.25 84 ASN A CA 1
ATOM 592 C C . ASN A 1 84 ? -3.644 11.241 14.443 1.00 76.25 84 ASN A C 1
ATOM 594 O O . ASN A 1 84 ? -4.806 11.348 14.050 1.00 76.25 84 ASN A O 1
ATOM 598 N N . LYS A 1 85 ? -3.333 10.890 15.693 1.00 57.53 85 LYS A N 1
ATOM 599 C CA . LYS A 1 85 ? -4.305 10.936 16.779 1.00 57.53 85 LYS A CA 1
ATOM 600 C C . LYS A 1 85 ? -4.734 12.388 16.953 1.00 57.53 85 LYS A C 1
ATOM 602 O O . LYS A 1 85 ? -3.967 13.197 17.471 1.00 57.53 85 LYS A O 1
ATOM 607 N N . VAL A 1 86 ? -5.942 12.727 16.521 1.00 54.41 86 VAL A N 1
ATOM 608 C CA . VAL A 1 86 ? -6.646 13.840 17.159 1.00 54.41 86 VAL A CA 1
ATOM 609 C C . VAL A 1 86 ? -7.067 13.323 18.530 1.00 54.41 86 VAL A C 1
ATOM 611 O O . VAL A 1 86 ? -7.784 12.327 18.613 1.00 54.41 86 VAL A O 1
ATOM 614 N N . ALA A 1 87 ? -6.473 13.915 19.567 1.00 46.06 87 ALA A N 1
ATOM 615 C CA . ALA A 1 87 ? -6.799 13.656 20.964 1.00 46.06 87 ALA A CA 1
ATOM 616 C C . ALA A 1 87 ? -8.247 14.048 21.276 1.00 46.06 87 ALA A C 1
ATOM 618 O O . ALA A 1 87 ? -8.728 15.030 20.662 1.00 46.06 87 ALA A O 1
#